Protein AF-A0A2S5TCL8-F1 (afdb_monomer_lite)

Sequence (67 aa):
MCVRLERTRCGYSQEELGQKIGRDQALISEIEGAKRSVTLDVIGRLADALGVRPADLLDEKFGRRSK

Structure (mmCIF, N/CA/C/O backbone):
data_AF-A0A2S5TCL8-F1
#
_entry.id   AF-A0A2S5TCL8-F1
#
loop_
_atom_site.group_PDB
_atom_site.id
_atom_site.type_symbol
_atom_site.label_atom_id
_atom_site.label_alt_id
_atom_site.label_com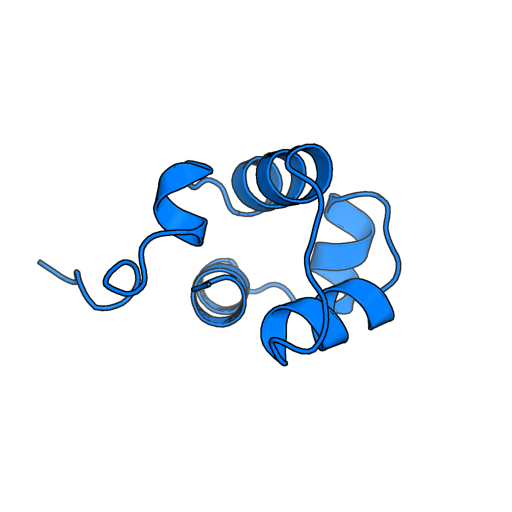p_id
_atom_site.label_asym_id
_atom_site.label_entity_id
_atom_site.label_seq_id
_atom_site.pdbx_PDB_ins_code
_atom_site.Cartn_x
_atom_site.Cartn_y
_atom_site.Cartn_z
_atom_site.occupancy
_atom_site.B_iso_or_equiv
_atom_site.auth_seq_id
_atom_site.auth_comp_id
_atom_site.auth_asym_id
_atom_site.auth_atom_id
_atom_site.pdbx_PDB_model_num
ATOM 1 N N . MET A 1 1 ? -3.113 7.553 -6.349 1.00 73.44 1 MET A N 1
ATOM 2 C CA . MET A 1 1 ? -3.407 6.123 -6.104 1.00 73.44 1 MET A CA 1
ATOM 3 C C . MET A 1 1 ? -4.366 5.985 -4.931 1.00 73.44 1 MET A C 1
ATOM 5 O O . MET A 1 1 ? -4.258 6.756 -3.983 1.00 73.44 1 MET A O 1
ATOM 9 N N . CYS A 1 2 ? -5.276 5.012 -4.966 1.00 85.69 2 CYS A N 1
ATOM 10 C CA . CYS A 1 2 ? -6.301 4.799 -3.933 1.00 85.69 2 CYS A CA 1
ATOM 11 C C . CYS A 1 2 ? -5.873 3.865 -2.779 1.00 85.69 2 CYS A C 1
ATOM 13 O O . CYS A 1 2 ? -6.722 3.444 -1.998 1.00 85.69 2 CYS A O 1
ATOM 15 N N . VAL A 1 3 ? -4.573 3.568 -2.632 1.00 90.19 3 VAL A N 1
ATOM 16 C CA . VAL A 1 3 ? -4.025 2.587 -1.665 1.00 90.19 3 VAL A CA 1
ATOM 17 C C . VAL A 1 3 ? -4.581 2.768 -0.250 1.00 90.19 3 VAL A C 1
ATOM 19 O O . VAL A 1 3 ? -4.978 1.790 0.372 1.00 90.19 3 VAL A O 1
ATOM 22 N N . ARG A 1 4 ? -4.682 4.011 0.244 1.00 92.62 4 ARG A N 1
ATOM 23 C CA . ARG A 1 4 ? -5.241 4.300 1.576 1.00 92.62 4 ARG A CA 1
ATOM 24 C C . ARG A 1 4 ? -6.688 3.829 1.716 1.00 92.62 4 ARG A C 1
ATOM 26 O O . ARG A 1 4 ? -7.029 3.226 2.727 1.00 92.62 4 ARG A O 1
ATOM 33 N N . LEU A 1 5 ? -7.525 4.120 0.720 1.00 91.12 5 LEU A N 1
ATOM 34 C CA . LEU A 1 5 ? -8.947 3.771 0.733 1.00 91.12 5 LEU A CA 1
ATOM 35 C C . LEU A 1 5 ? -9.116 2.252 0.774 1.00 91.12 5 LEU A C 1
ATOM 37 O O . LEU A 1 5 ? -9.783 1.738 1.670 1.00 91.12 5 LEU A O 1
ATOM 41 N N . GLU A 1 6 ? -8.453 1.536 -0.131 1.00 92.94 6 GLU A N 1
ATOM 42 C CA . GLU A 1 6 ? -8.543 0.073 -0.195 1.00 92.94 6 GLU A CA 1
ATOM 43 C C . GLU A 1 6 ? -7.926 -0.591 1.041 1.00 92.94 6 GLU A C 1
ATOM 45 O O . GLU A 1 6 ? -8.533 -1.486 1.620 1.00 92.94 6 GLU A O 1
ATOM 50 N N . ARG A 1 7 ? -6.801 -0.077 1.558 1.00 95.00 7 ARG A N 1
ATOM 51 C CA . ARG A 1 7 ? -6.226 -0.552 2.824 1.00 95.00 7 ARG A CA 1
ATOM 52 C C . ARG A 1 7 ? -7.232 -0.454 3.971 1.00 95.00 7 ARG A C 1
ATOM 54 O O . ARG A 1 7 ? -7.403 -1.416 4.716 1.00 95.00 7 ARG A O 1
ATOM 61 N N . THR A 1 8 ? -7.899 0.694 4.113 1.00 94.31 8 THR A N 1
ATOM 62 C CA . THR A 1 8 ? -8.911 0.881 5.165 1.00 94.31 8 THR A CA 1
ATOM 63 C C . THR A 1 8 ? -10.147 0.008 4.956 1.00 94.31 8 THR A C 1
ATOM 65 O O . THR A 1 8 ? -10.703 -0.472 5.937 1.00 94.31 8 THR A O 1
ATOM 68 N N . ARG A 1 9 ? -10.544 -0.268 3.705 1.00 93.19 9 ARG A N 1
ATOM 69 C CA . ARG A 1 9 ? -11.632 -1.210 3.380 1.00 93.19 9 ARG A CA 1
ATOM 70 C C . ARG A 1 9 ? -11.291 -2.644 3.773 1.00 93.19 9 ARG A C 1
ATOM 72 O O . ARG A 1 9 ? -12.158 -3.350 4.274 1.00 93.19 9 ARG A O 1
ATOM 79 N N . CYS A 1 10 ? -10.034 -3.047 3.604 1.00 93.44 10 CYS A N 1
ATOM 80 C CA . CYS A 1 10 ? -9.530 -4.334 4.076 1.00 93.44 10 CYS A CA 1
ATOM 81 C C . CYS A 1 10 ? -9.292 -4.383 5.597 1.00 93.44 10 CYS A C 1
ATOM 83 O O . CYS A 1 10 ? -8.930 -5.437 6.111 1.00 93.44 10 CYS A O 1
ATOM 85 N N . GLY A 1 11 ? -9.461 -3.267 6.317 1.00 96.00 11 GLY A N 1
ATOM 86 C CA . GLY A 1 11 ? -9.248 -3.196 7.764 1.00 96.00 11 GLY A CA 1
ATOM 87 C C . GLY A 1 11 ? -7.781 -3.243 8.198 1.00 96.00 11 GLY A C 1
ATOM 88 O O . GLY A 1 11 ? -7.513 -3.455 9.374 1.00 96.00 11 GLY A O 1
ATOM 89 N N . TYR A 1 12 ? -6.829 -3.043 7.283 1.00 97.00 12 TYR A N 1
ATOM 90 C CA . TYR A 1 12 ? -5.404 -3.109 7.608 1.00 97.00 12 TYR A CA 1
ATOM 91 C C . TYR A 1 12 ? -4.880 -1.771 8.130 1.00 97.00 12 TYR A C 1
ATOM 93 O O . TYR A 1 12 ? -5.205 -0.707 7.598 1.00 97.00 12 TYR A O 1
ATOM 101 N N . SER A 1 13 ? -3.976 -1.803 9.099 1.00 97.50 13 SER A N 1
ATOM 102 C CA . SER A 1 13 ? -3.043 -0.717 9.399 1.00 97.50 13 SER A CA 1
ATOM 103 C C . SER A 1 13 ? -1.956 -0.607 8.318 1.00 97.50 13 SER A C 1
ATOM 105 O O . SER A 1 13 ? -1.784 -1.488 7.472 1.00 97.50 13 SER A O 1
ATOM 107 N N . GLN A 1 14 ? -1.216 0.506 8.308 1.00 96.94 14 GLN A N 1
ATOM 108 C CA . GLN A 1 14 ? -0.091 0.675 7.377 1.00 96.94 14 GLN A CA 1
ATOM 109 C C . GLN A 1 14 ? 1.025 -0.347 7.637 1.00 96.94 14 GLN A C 1
ATOM 111 O O . GLN A 1 14 ? 1.679 -0.786 6.694 1.00 96.94 14 GLN A O 1
ATOM 116 N N . GLU A 1 15 ? 1.225 -0.734 8.897 1.00 97.62 15 GLU A N 1
ATOM 117 C CA . GLU A 1 15 ? 2.201 -1.752 9.277 1.00 97.62 15 GLU A CA 1
ATOM 118 C C . GLU A 1 15 ? 1.796 -3.135 8.766 1.00 97.62 15 GLU A C 1
ATOM 120 O O . GLU A 1 15 ? 2.592 -3.791 8.102 1.00 97.62 15 GLU A O 1
ATOM 125 N N . GLU A 1 16 ? 0.539 -3.537 8.963 1.00 97.62 16 GLU A N 1
ATOM 126 C CA . GLU A 1 16 ? 0.029 -4.823 8.473 1.00 97.62 16 GLU A CA 1
ATOM 127 C C . GLU A 1 16 ? 0.086 -4.929 6.947 1.00 97.62 16 GLU A C 1
ATOM 129 O O . GLU A 1 16 ? 0.453 -5.976 6.411 1.00 97.62 16 GLU A O 1
ATOM 134 N N . LEU A 1 17 ? -0.238 -3.849 6.224 1.00 97.06 17 LEU A N 1
ATOM 135 C CA . LEU A 1 17 ? -0.097 -3.837 4.768 1.00 97.06 17 LEU A CA 1
ATOM 136 C C . LEU A 1 17 ? 1.374 -3.947 4.350 1.00 97.06 17 LEU A C 1
ATOM 138 O O . LEU A 1 17 ? 1.679 -4.697 3.426 1.00 97.06 17 LEU A O 1
ATOM 142 N N . GLY A 1 18 ? 2.274 -3.236 5.036 1.00 96.88 18 GLY A N 1
ATOM 143 C CA . GLY A 1 18 ? 3.715 -3.346 4.822 1.00 96.88 18 GLY A CA 1
ATOM 144 C C . GLY A 1 18 ? 4.188 -4.789 4.982 1.00 96.88 18 GLY A C 1
ATOM 145 O O . GLY A 1 18 ? 4.751 -5.363 4.048 1.00 96.88 18 GLY A O 1
ATOM 146 N N . GLN A 1 19 ? 3.868 -5.414 6.117 1.00 97.06 19 GLN A N 1
ATOM 147 C CA . GLN A 1 19 ? 4.213 -6.807 6.400 1.00 97.06 19 GLN A CA 1
ATOM 148 C C . GLN A 1 19 ? 3.660 -7.763 5.331 1.00 97.06 19 GLN A C 1
ATOM 150 O O . GLN A 1 19 ? 4.399 -8.617 4.842 1.00 97.06 19 GLN A O 1
ATOM 155 N N . LYS A 1 20 ? 2.408 -7.579 4.884 1.00 96.25 20 LYS A N 1
ATOM 156 C CA . LYS A 1 20 ? 1.789 -8.390 3.815 1.00 96.25 20 LYS A CA 1
ATOM 157 C C . LYS A 1 20 ? 2.538 -8.332 2.486 1.00 96.25 20 LYS A C 1
ATOM 159 O O . LYS A 1 20 ? 2.575 -9.335 1.782 1.00 96.25 20 LYS A O 1
ATOM 164 N N . ILE A 1 21 ? 3.139 -7.193 2.142 1.00 95.75 21 ILE A N 1
ATOM 165 C CA . ILE A 1 21 ? 3.932 -7.048 0.908 1.00 95.75 21 ILE A CA 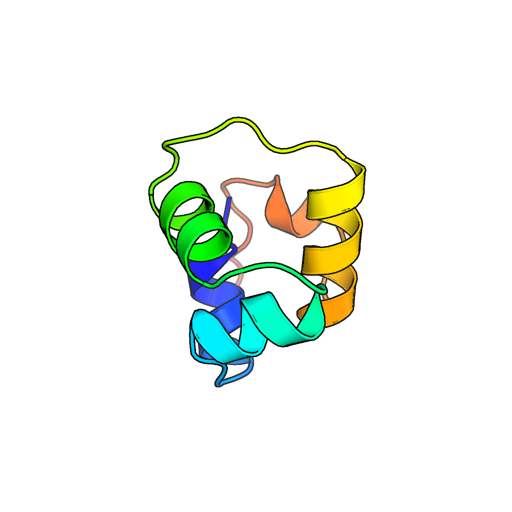1
ATOM 166 C C . ILE A 1 21 ? 5.441 -7.266 1.122 1.00 95.75 21 ILE A C 1
ATOM 168 O O . ILE A 1 21 ? 6.231 -7.083 0.187 1.00 95.75 21 ILE A O 1
ATOM 172 N N . GLY A 1 22 ? 5.848 -7.640 2.341 1.00 95.19 22 GLY A N 1
ATOM 173 C CA . GLY A 1 22 ? 7.242 -7.837 2.738 1.00 95.19 22 GLY A CA 1
ATOM 174 C C . GLY A 1 22 ? 8.057 -6.541 2.761 1.00 95.19 22 GLY A C 1
ATOM 175 O O . GLY A 1 22 ? 9.189 -6.526 2.278 1.00 95.19 22 GLY A O 1
ATOM 176 N N . ARG A 1 23 ? 7.467 -5.433 3.226 1.00 94.25 23 ARG A N 1
ATOM 177 C CA . ARG A 1 23 ? 8.076 -4.093 3.276 1.00 94.25 23 ARG A CA 1
ATOM 178 C C . ARG A 1 23 ? 7.767 -3.383 4.593 1.00 94.25 23 ARG A C 1
ATOM 180 O O . ARG A 1 23 ? 6.811 -3.713 5.284 1.00 94.25 23 ARG A O 1
ATOM 187 N N . ASP A 1 24 ? 8.536 -2.350 4.902 1.00 94.31 24 ASP A N 1
ATOM 188 C CA . ASP A 1 24 ? 8.323 -1.562 6.114 1.00 94.31 24 ASP A CA 1
ATOM 189 C C . ASP A 1 24 ? 7.111 -0.627 6.003 1.00 94.31 24 ASP A C 1
ATOM 191 O O . ASP A 1 24 ? 6.781 -0.115 4.927 1.00 94.31 24 ASP A O 1
ATOM 195 N N . GLN A 1 25 ? 6.495 -0.327 7.149 1.00 95.19 25 GLN A N 1
ATOM 196 C CA . GLN A 1 25 ? 5.394 0.636 7.277 1.00 95.19 25 GLN A CA 1
ATOM 197 C C . GLN A 1 25 ? 5.726 2.004 6.649 1.00 95.19 25 GLN A C 1
ATOM 199 O O . GLN A 1 25 ? 4.850 2.641 6.057 1.00 95.19 25 GLN A O 1
ATOM 204 N N . ALA A 1 26 ? 6.993 2.430 6.723 1.00 94.31 26 ALA A N 1
ATOM 205 C CA . ALA A 1 26 ? 7.470 3.687 6.153 1.00 94.31 26 ALA A CA 1
ATOM 206 C C . ALA A 1 26 ? 7.184 3.788 4.646 1.00 94.31 26 ALA A C 1
ATOM 208 O O . ALA A 1 26 ? 6.722 4.829 4.180 1.00 94.31 26 ALA A O 1
ATOM 209 N N . LEU A 1 27 ? 7.354 2.689 3.899 1.00 92.38 27 LEU A N 1
ATOM 210 C CA . LEU A 1 27 ? 7.045 2.650 2.470 1.00 92.38 27 LEU A CA 1
ATOM 211 C C . LEU A 1 27 ? 5.556 2.927 2.221 1.00 92.38 27 LEU A C 1
ATOM 213 O O . LEU A 1 27 ? 5.215 3.703 1.333 1.00 92.38 27 LEU A O 1
ATOM 217 N N . ILE A 1 28 ? 4.663 2.323 3.010 1.00 94.69 28 ILE A N 1
ATOM 218 C CA . ILE A 1 28 ? 3.215 2.535 2.872 1.00 94.69 28 ILE A CA 1
ATOM 219 C C . ILE A 1 28 ? 2.859 3.999 3.144 1.00 94.69 28 ILE A C 1
ATOM 221 O O . ILE A 1 28 ? 2.096 4.599 2.387 1.00 94.69 28 ILE A O 1
ATOM 225 N N . SER A 1 29 ? 3.455 4.599 4.176 1.00 94.19 29 SER A N 1
ATOM 226 C CA . SER A 1 29 ? 3.270 6.018 4.497 1.00 94.19 29 SER A CA 1
ATOM 227 C C . SER A 1 29 ? 3.684 6.938 3.337 1.00 94.19 29 SER A C 1
ATOM 229 O O . SER A 1 29 ? 2.935 7.846 2.965 1.00 94.19 29 SER A O 1
ATOM 231 N N . GLU A 1 30 ? 4.829 6.677 2.699 1.00 92.50 30 GLU A N 1
ATOM 232 C CA . GLU A 1 30 ? 5.293 7.444 1.534 1.00 92.50 30 GLU A CA 1
ATOM 233 C C . GLU A 1 30 ? 4.357 7.314 0.326 1.00 92.50 30 GLU A C 1
ATOM 235 O O . GLU A 1 30 ? 4.062 8.313 -0.339 1.00 92.50 30 GLU A O 1
ATOM 240 N N . ILE A 1 31 ? 3.866 6.100 0.061 1.00 91.19 31 ILE A N 1
ATOM 241 C CA . ILE A 1 31 ? 2.945 5.801 -1.044 1.00 91.19 31 ILE A CA 1
ATOM 242 C C . ILE A 1 31 ? 1.620 6.530 -0.848 1.00 91.19 31 ILE A C 1
ATOM 244 O O . ILE A 1 31 ? 1.142 7.216 -1.752 1.00 91.19 31 ILE A O 1
ATOM 248 N N . GLU A 1 32 ? 1.028 6.425 0.341 1.00 90.88 32 GLU A N 1
ATOM 249 C CA . GLU A 1 32 ? -0.229 7.108 0.645 1.00 90.88 32 GLU A CA 1
ATOM 250 C C . GLU A 1 32 ? -0.075 8.634 0.721 1.00 90.88 32 GLU A C 1
ATOM 252 O O . GLU A 1 32 ? -1.057 9.369 0.583 1.00 90.88 32 GLU A O 1
ATOM 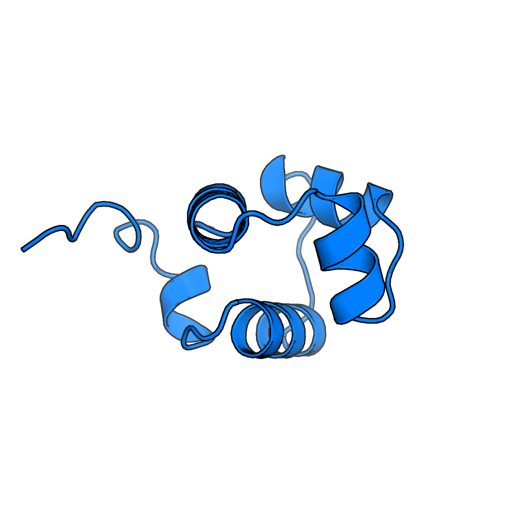257 N N . GLY A 1 33 ? 1.139 9.120 0.978 1.00 88.38 33 GLY A N 1
ATOM 258 C CA . GLY A 1 33 ? 1.493 10.535 0.944 1.00 88.38 33 GLY A CA 1
ATOM 259 C C . GLY A 1 33 ? 1.805 11.073 -0.454 1.00 88.38 33 GLY A C 1
ATOM 260 O O . GLY A 1 33 ? 2.105 12.258 -0.562 1.00 88.38 33 GLY A O 1
ATOM 261 N N . ALA A 1 34 ? 1.771 10.233 -1.499 1.00 80.75 34 ALA A N 1
ATOM 262 C CA . ALA A 1 34 ? 2.203 10.564 -2.861 1.00 80.75 34 ALA A CA 1
ATOM 263 C C . ALA A 1 34 ? 3.637 11.133 -2.937 1.00 80.75 34 ALA A C 1
ATOM 265 O O . ALA A 1 34 ? 3.970 11.893 -3.843 1.00 80.75 34 ALA A O 1
ATOM 266 N N . LYS A 1 35 ? 4.499 10.766 -1.979 1.00 72.12 35 LYS A N 1
ATOM 267 C CA . LYS A 1 35 ? 5.861 11.309 -1.849 1.00 72.12 35 LYS A CA 1
ATOM 268 C C . LYS A 1 35 ? 6.894 10.567 -2.700 1.00 72.12 35 LYS A C 1
ATOM 270 O O . LYS A 1 35 ? 8.006 11.060 -2.858 1.00 72.12 35 LYS A O 1
ATOM 275 N N . ARG A 1 36 ? 6.550 9.390 -3.237 1.00 73.62 36 ARG A N 1
ATOM 276 C CA . ARG A 1 36 ? 7.487 8.509 -3.944 1.00 73.62 36 ARG A CA 1
ATOM 277 C C . ARG A 1 36 ? 6.849 7.820 -5.150 1.00 73.62 36 ARG A C 1
ATOM 279 O O . ARG A 1 36 ? 5.764 7.253 -5.041 1.00 73.62 36 ARG A O 1
ATOM 286 N N . SER A 1 37 ? 7.570 7.798 -6.272 1.00 73.81 37 SER A N 1
ATOM 287 C CA . SER A 1 37 ? 7.265 6.919 -7.407 1.00 73.81 37 SER A CA 1
ATOM 288 C C . SER A 1 37 ? 7.623 5.477 -7.048 1.00 73.81 37 SER A C 1
ATOM 290 O O . SER A 1 37 ? 8.768 5.183 -6.700 1.00 73.81 37 SER A O 1
ATOM 292 N N . VAL A 1 38 ? 6.647 4.576 -7.117 1.00 84.62 38 VAL A N 1
ATOM 293 C CA . VAL A 1 38 ? 6.834 3.144 -6.843 1.00 84.62 38 VAL A CA 1
ATOM 294 C C . VAL A 1 38 ? 7.073 2.350 -8.118 1.00 84.62 38 VAL A C 1
ATOM 296 O O . VAL A 1 38 ? 6.642 2.737 -9.201 1.00 84.62 38 VAL A O 1
ATOM 299 N N . THR A 1 39 ? 7.756 1.216 -7.985 1.00 89.50 39 THR A N 1
ATOM 300 C CA . THR A 1 39 ? 7.944 0.271 -9.088 1.00 89.50 39 THR A CA 1
ATOM 301 C C . THR A 1 39 ? 6.654 -0.502 -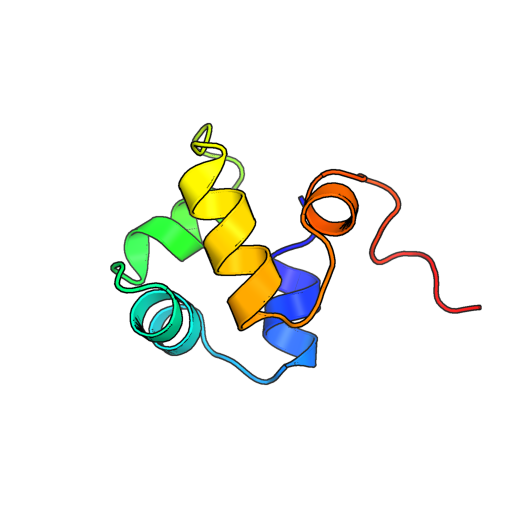9.377 1.00 89.50 39 THR A C 1
ATOM 303 O O . THR A 1 39 ? 5.798 -0.658 -8.504 1.00 89.50 39 THR A O 1
ATOM 306 N N . LEU A 1 40 ? 6.540 -1.050 -10.592 1.00 88.75 40 LEU A N 1
ATOM 307 C CA . LEU A 1 40 ? 5.421 -1.924 -10.971 1.00 88.75 40 LEU A CA 1
ATOM 308 C C . LEU A 1 40 ? 5.322 -3.180 -10.086 1.00 88.75 40 LEU A C 1
ATOM 310 O O . LEU A 1 40 ? 4.214 -3.605 -9.780 1.00 88.75 40 LEU A O 1
ATOM 314 N N . ASP A 1 41 ? 6.452 -3.723 -9.612 1.00 92.56 41 ASP A N 1
ATOM 315 C CA . ASP A 1 41 ? 6.483 -4.831 -8.636 1.00 92.56 41 ASP A CA 1
ATOM 316 C C . ASP A 1 41 ? 5.747 -4.468 -7.338 1.00 92.56 41 ASP A C 1
ATOM 318 O O . ASP A 1 41 ? 4.904 -5.228 -6.870 1.00 92.56 41 ASP A O 1
ATOM 322 N N . VAL A 1 42 ? 6.005 -3.279 -6.785 1.00 93.12 42 VAL A N 1
ATOM 323 C CA . VAL A 1 42 ? 5.340 -2.826 -5.555 1.00 93.12 42 VAL A CA 1
ATOM 324 C C . VAL A 1 42 ? 3.842 -2.633 -5.787 1.00 93.12 42 VAL A C 1
ATOM 326 O O . VAL A 1 42 ? 3.046 -2.999 -4.928 1.00 93.12 42 VAL A O 1
ATOM 329 N N . ILE A 1 43 ? 3.446 -2.112 -6.951 1.00 93.00 43 ILE A N 1
ATOM 330 C CA . ILE A 1 43 ? 2.028 -1.965 -7.313 1.00 93.00 43 ILE A CA 1
ATOM 331 C C . ILE A 1 43 ? 1.349 -3.337 -7.407 1.00 93.00 43 ILE A C 1
ATOM 333 O O . ILE A 1 43 ? 0.249 -3.493 -6.886 1.00 93.00 43 ILE A O 1
ATOM 337 N N . GLY A 1 44 ? 2.004 -4.327 -8.022 1.00 94.50 44 GLY A N 1
ATOM 338 C CA . GLY A 1 44 ? 1.501 -5.701 -8.098 1.00 94.50 44 GLY A CA 1
ATOM 339 C C . GLY A 1 44 ? 1.276 -6.307 -6.715 1.00 94.50 44 GLY A C 1
ATOM 340 O O . GLY A 1 44 ? 0.170 -6.734 -6.404 1.00 94.50 44 GLY A O 1
ATOM 341 N N . ARG A 1 45 ? 2.277 -6.226 -5.831 1.00 95.62 45 ARG A N 1
ATOM 342 C CA . ARG A 1 45 ? 2.160 -6.744 -4.456 1.00 95.62 45 ARG A CA 1
ATOM 343 C C . ARG A 1 45 ? 1.071 -6.046 -3.646 1.00 95.62 45 ARG A C 1
ATOM 345 O O . ARG A 1 45 ? 0.380 -6.694 -2.869 1.00 95.62 45 ARG A O 1
ATOM 352 N N . LEU A 1 46 ? 0.919 -4.731 -3.807 1.00 94.88 46 LEU A N 1
ATOM 353 C CA . LEU A 1 46 ? -0.160 -3.980 -3.163 1.00 94.88 46 LEU A CA 1
ATOM 354 C C . LEU A 1 46 ? -1.527 -4.434 -3.666 1.00 94.88 46 LEU A C 1
ATOM 356 O O . LEU A 1 46 ? -2.428 -4.633 -2.861 1.00 94.88 46 LEU A O 1
ATOM 360 N N . ALA A 1 47 ? -1.674 -4.601 -4.977 1.00 94.75 47 ALA A N 1
ATOM 361 C CA . ALA A 1 47 ? -2.906 -5.072 -5.592 1.00 94.75 47 ALA A CA 1
ATOM 362 C C . ALA A 1 47 ? -3.286 -6.468 -5.081 1.00 94.75 47 ALA A C 1
ATOM 364 O O . ALA A 1 47 ? -4.411 -6.652 -4.621 1.00 94.75 47 ALA A O 1
ATOM 365 N N . ASP A 1 48 ? -2.325 -7.394 -5.042 1.00 95.94 48 ASP A N 1
ATOM 366 C CA . ASP A 1 48 ? -2.523 -8.741 -4.502 1.00 95.94 48 ASP A CA 1
ATOM 367 C C . ASP A 1 48 ? -2.911 -8.708 -3.016 1.00 95.94 48 ASP A C 1
ATOM 369 O O . ASP A 1 48 ? -3.880 -9.348 -2.608 1.00 95.94 48 ASP A O 1
ATOM 373 N N . ALA A 1 49 ? -2.208 -7.916 -2.197 1.00 96.19 49 ALA A N 1
ATOM 374 C CA . ALA A 1 49 ? -2.488 -7.806 -0.764 1.00 96.19 49 ALA A CA 1
ATOM 375 C C . ALA A 1 49 ? -3.854 -7.164 -0.457 1.00 96.19 49 ALA A C 1
ATOM 377 O O . ALA A 1 49 ? -4.453 -7.461 0.580 1.00 96.19 49 ALA A O 1
ATOM 378 N N . LEU A 1 50 ? -4.330 -6.281 -1.337 1.00 94.44 50 LEU A N 1
ATOM 379 C CA . LEU A 1 50 ? -5.594 -5.554 -1.210 1.00 94.44 50 LEU A CA 1
ATOM 380 C C . LEU A 1 50 ? -6.755 -6.226 -1.963 1.00 94.44 50 LEU A C 1
ATOM 382 O O . LEU A 1 50 ? -7.891 -5.780 -1.838 1.00 94.44 50 LEU A O 1
ATOM 386 N N . GLY A 1 51 ? -6.497 -7.288 -2.733 1.00 94.25 51 GLY A N 1
ATOM 387 C CA . GLY A 1 51 ? -7.521 -7.994 -3.507 1.00 94.25 51 GLY A CA 1
ATOM 388 C C . GLY A 1 51 ? -8.129 -7.162 -4.643 1.00 94.25 51 GLY A C 1
ATOM 389 O O . GLY A 1 51 ? -9.288 -7.363 -5.002 1.00 94.25 51 GLY A O 1
ATOM 390 N N . VAL A 1 52 ? -7.370 -6.218 -5.201 1.00 93.00 52 VAL A N 1
ATOM 391 C CA . VAL A 1 52 ? -7.794 -5.344 -6.311 1.00 93.00 52 VAL A CA 1
ATOM 392 C C . VAL A 1 52 ? -6.887 -5.547 -7.518 1.00 93.00 52 VAL A C 1
ATOM 394 O O . VAL A 1 52 ? -5.833 -6.167 -7.411 1.00 93.00 52 VAL A O 1
ATOM 397 N N . ARG A 1 53 ? -7.248 -5.024 -8.694 1.00 92.44 53 ARG A N 1
ATOM 398 C CA . ARG A 1 53 ? -6.346 -5.104 -9.853 1.00 92.44 53 ARG A CA 1
ATOM 399 C C . ARG A 1 53 ? -5.283 -4.001 -9.767 1.00 92.44 53 ARG A C 1
ATOM 401 O O . ARG A 1 53 ? -5.587 -2.894 -9.333 1.00 92.44 53 ARG A O 1
ATOM 408 N N . PRO A 1 54 ? -4.059 -4.208 -10.278 1.00 90.88 54 PRO A N 1
ATOM 409 C CA . PRO A 1 54 ? -3.032 -3.160 -10.320 1.00 90.88 54 PRO A CA 1
ATOM 410 C C . PRO A 1 54 ? -3.492 -1.864 -11.003 1.00 90.88 54 PRO A C 1
ATOM 412 O O . PRO A 1 54 ? -3.195 -0.769 -10.532 1.00 90.88 54 PRO A O 1
ATOM 415 N N . ALA A 1 55 ? -4.267 -1.984 -12.087 1.00 89.31 55 ALA A N 1
ATOM 416 C CA . ALA A 1 55 ? -4.831 -0.841 -12.809 1.00 89.31 55 ALA A CA 1
ATOM 417 C C . ALA A 1 55 ? -5.806 -0.020 -11.951 1.00 89.31 55 ALA A C 1
ATOM 419 O O . ALA A 1 55 ? -5.893 1.196 -12.103 1.00 89.31 55 ALA A O 1
ATOM 420 N N . ASP A 1 56 ? -6.500 -0.679 -11.026 1.00 89.25 56 ASP A N 1
ATOM 421 C CA . ASP A 1 56 ? -7.438 -0.036 -10.120 1.00 89.25 56 ASP A CA 1
ATOM 422 C C . ASP A 1 56 ? -6.706 0.871 -9.113 1.00 89.25 56 ASP A C 1
ATOM 424 O O . ASP A 1 56 ? -7.180 1.954 -8.794 1.00 89.25 56 ASP A O 1
ATOM 428 N N . LEU A 1 57 ? -5.491 0.509 -8.683 1.00 86.81 57 LEU A N 1
ATOM 429 C CA . LEU A 1 57 ? -4.672 1.369 -7.816 1.00 86.81 57 LEU A CA 1
ATOM 430 C C . LEU A 1 57 ? -4.174 2.643 -8.519 1.00 86.81 57 LEU A C 1
ATOM 432 O O . LEU A 1 57 ? -3.896 3.648 -7.852 1.00 86.81 57 LEU A O 1
ATOM 436 N N . LEU A 1 58 ? -4.047 2.594 -9.847 1.00 84.06 58 LEU A N 1
ATOM 437 C CA . LEU A 1 58 ? -3.538 3.674 -10.694 1.00 84.06 58 LEU A CA 1
ATOM 438 C C . LEU A 1 58 ? -4.638 4.619 -11.193 1.00 84.06 58 LEU A C 1
ATOM 440 O O . LEU A 1 58 ? -4.345 5.771 -11.504 1.00 84.06 58 LEU A O 1
ATOM 444 N N . ASP A 1 59 ? -5.887 4.161 -11.251 1.00 81.19 59 ASP A N 1
ATOM 445 C CA . ASP A 1 59 ? -7.024 4.979 -11.667 1.00 81.19 59 ASP A CA 1
ATOM 446 C C . ASP A 1 59 ? -7.412 5.970 -10.553 1.00 81.19 59 ASP A C 1
ATOM 448 O O . ASP A 1 59 ? -7.891 5.601 -9.482 1.00 81.19 59 ASP A O 1
ATOM 452 N N . GLU A 1 60 ? -7.242 7.267 -10.813 1.00 65.25 60 GLU A N 1
ATOM 453 C CA . GLU A 1 60 ? -7.600 8.349 -9.883 1.00 65.25 60 GLU A CA 1
ATOM 454 C C . GLU A 1 60 ? -9.103 8.403 -9.553 1.00 65.25 60 GLU A C 1
ATOM 456 O O . GLU A 1 60 ? -9.513 9.031 -8.573 1.00 65.25 60 GLU A O 1
ATOM 461 N N . LYS A 1 61 ? -9.944 7.753 -10.365 1.00 63.34 61 LYS A N 1
ATOM 462 C CA . LYS A 1 61 ? -11.394 7.641 -10.154 1.00 63.34 61 LYS A CA 1
ATOM 463 C C . LYS A 1 61 ? -11.775 6.363 -9.404 1.00 63.34 61 LYS A C 1
ATOM 465 O O . LYS A 1 61 ? -12.929 6.231 -8.976 1.00 63.34 61 LYS A O 1
ATOM 470 N N . PHE A 1 62 ? -10.847 5.425 -9.234 1.00 62.53 62 PHE A N 1
ATOM 471 C CA . PHE A 1 62 ? -11.061 4.198 -8.482 1.00 62.53 62 PHE A CA 1
ATOM 472 C C . PHE A 1 62 ? -11.055 4.521 -6.981 1.00 62.53 62 PHE A C 1
ATOM 474 O O . PHE A 1 62 ? -10.146 5.161 -6.462 1.00 62.53 62 PHE A O 1
ATOM 481 N N . GLY A 1 63 ? -12.154 4.200 -6.296 1.00 55.28 63 GLY A N 1
ATOM 482 C CA . GLY A 1 63 ? -12.473 4.695 -4.947 1.00 55.28 63 GLY A CA 1
ATOM 483 C C . GLY A 1 63 ? -13.681 5.642 -4.892 1.00 55.28 63 GLY A C 1
ATOM 484 O O . GLY A 1 63 ? -14.298 5.768 -3.839 1.00 55.28 63 GLY A O 1
ATOM 485 N N . ARG A 1 64 ? -14.092 6.243 -6.024 1.00 57.62 64 ARG A N 1
ATOM 486 C CA . ARG A 1 64 ? -15.377 6.975 -6.154 1.00 57.62 64 ARG A CA 1
ATOM 487 C C . ARG A 1 6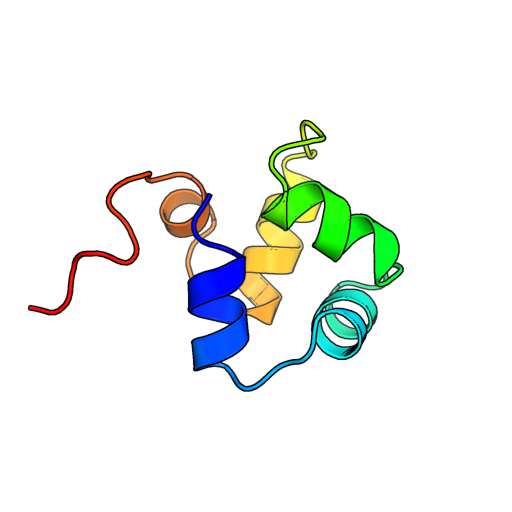4 ? -16.510 6.136 -6.746 1.00 57.62 64 ARG A C 1
ATOM 489 O O . ARG A 1 64 ? -17.668 6.532 -6.664 1.00 57.62 64 ARG A O 1
ATOM 496 N N . ARG A 1 65 ? -16.198 4.983 -7.343 1.00 54.72 65 ARG A N 1
ATOM 497 C CA . ARG A 1 65 ? -17.201 4.022 -7.818 1.00 54.72 65 ARG A CA 1
ATOM 498 C C . ARG A 1 65 ? -17.724 3.194 -6.640 1.00 54.72 65 ARG A C 1
ATOM 500 O O . ARG A 1 65 ? -17.309 2.062 -6.444 1.00 54.72 65 ARG A O 1
ATOM 507 N N . SER A 1 66 ? -18.628 3.780 -5.860 1.00 50.09 66 SER A N 1
ATOM 508 C CA . SER A 1 66 ? -19.775 3.020 -5.362 1.00 50.09 66 SER A CA 1
ATOM 509 C C . SER A 1 66 ? -20.870 3.182 -6.408 1.00 50.09 66 SER A C 1
ATOM 511 O O . SER A 1 66 ? -21.430 4.269 -6.552 1.00 50.09 66 SER A O 1
ATOM 513 N N . LYS A 1 67 ? -21.120 2.136 -7.187 1.00 41.47 67 LYS A N 1
ATOM 514 C CA . LYS A 1 67 ? -22.377 1.964 -7.906 1.00 41.47 67 LYS A CA 1
ATOM 515 C C . LYS A 1 67 ? -22.828 0.532 -7.710 1.00 41.47 67 LYS A C 1
ATOM 517 O O . LYS A 1 67 ? -21.936 -0.340 -7.788 1.00 41.47 67 LYS A O 1
#

InterPro domains:
  IPR001387 Cro/C1-type, helix-turn-helix domain [PS50943] (3-57)
  IPR001387 Cro/C1-type, helix-turn-helix domain [SM00530] (2-57)
  IPR001387 Cro/C1-type, helix-turn-helix domain [cd00093] (3-57)
  IPR010982 Lambda repressor-like, DNA-binding domain superfamily [G3DSA:1.10.260.40] (2-61)
  IPR010982 Lambda repressor-like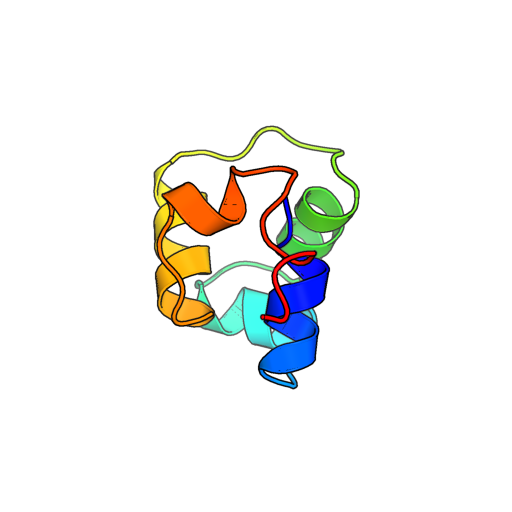, DNA-binding domain superfamily [SSF47413] (3-59)

Secondary structure (DSSP, 8-state):
--HHHHHHHTT--HHHHHHHTTS-HHHHHHHHTT-SPPPHHHHHHHHHHHTS-HHHHH-TTTTT---

Organism: NCBI:txid2086571

Foldseek 3Di:
DCLVVLCVVVVHDLQRLQVQLVHGSVVSVCVVVVNDDDDPSSLCSSCVSSVHDSVLVVDPCNNVPPD

pLDDT: mean 87.23, std 13.05, range [41.47, 97.62]

Radius of gyration: 10.88 Å; chains: 1; bounding box: 31×20×22 Å